Protein AF-A0A414WB17-F1 (afdb_monomer_lite)

Sequence (97 aa):
MGERYVGEIKSFNLLLHSGSLNDGLVYGNVTLKRYPNHSVRAFSDKYDFEMHNGRNPLNWGRNIETIIGNRVAGKGQAYEINIYGSAKLTPFLPWIK

Radius of gyration: 16.92 Å; chains: 1; boundin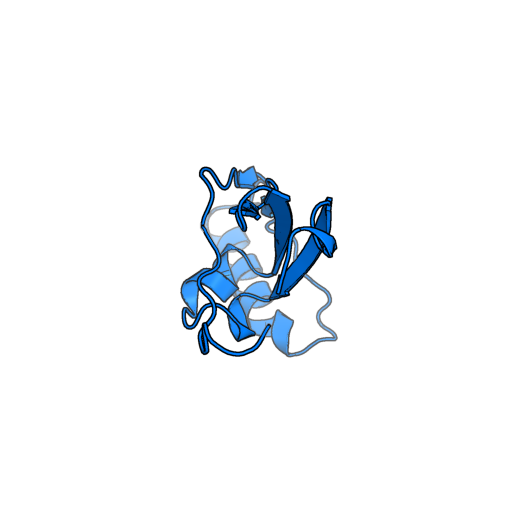g box: 38×20×48 Å

Secondary structure (DSSP, 8-state):
--GGGTT-EEEEEHHHHSS-HHHHHHT-EEEEEEETTTEEEEPPEEE--PPPPTTSGGGHHHHHHHHHHHH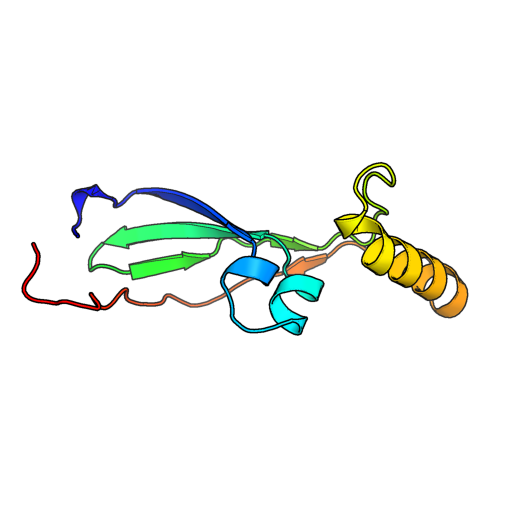HH-SPPPEEE-----EE---SSTT--

Organism: Bacteroides uniformis (NCBI:txid820)

Structure (mmCIF, N/CA/C/O backbone):
data_AF-A0A414WB17-F1
#
_entry.id   AF-A0A414WB17-F1
#
loop_
_atom_site.group_PDB
_atom_site.id
_atom_site.type_symbol
_atom_site.label_atom_id
_atom_site.label_alt_id
_atom_site.label_comp_id
_atom_site.label_asym_id
_atom_site.label_entity_id
_atom_site.label_seq_id
_atom_site.pdbx_PDB_ins_code
_atom_site.Cartn_x
_atom_site.Cartn_y
_atom_site.Cartn_z
_atom_site.occupancy
_atom_site.B_iso_or_equiv
_atom_site.auth_seq_id
_atom_site.auth_comp_id
_atom_site.auth_asym_id
_atom_site.auth_atom_id
_atom_site.pdbx_PDB_model_num
ATOM 1 N N . MET A 1 1 ? -9.786 0.301 20.790 1.00 59.47 1 MET A N 1
ATOM 2 C CA . MET A 1 1 ? -10.032 0.275 19.322 1.00 59.47 1 MET A CA 1
ATOM 3 C C . MET A 1 1 ? -11.491 0.632 19.055 1.00 59.47 1 MET A C 1
ATOM 5 O O . MET A 1 1 ? -12.319 0.304 19.886 1.00 59.47 1 MET A O 1
ATOM 9 N N . GLY A 1 2 ? -11.854 1.320 17.963 1.00 68.31 2 GLY A N 1
ATOM 10 C CA . GLY A 1 2 ? -13.275 1.660 17.773 1.00 68.31 2 GLY A CA 1
ATOM 11 C C . GLY A 1 2 ? -13.626 2.504 16.553 1.00 68.31 2 GLY A C 1
ATOM 12 O O . GLY A 1 2 ? -12.737 2.970 15.838 1.00 68.31 2 GLY A O 1
ATOM 13 N N . GLU A 1 3 ? -14.935 2.713 16.372 1.00 79.19 3 GLU A N 1
ATOM 14 C CA . GLU A 1 3 ? -15.557 3.603 15.373 1.00 79.19 3 GLU A CA 1
ATOM 15 C C . GLU A 1 3 ? -15.032 5.047 15.449 1.00 79.19 3 GLU A C 1
ATOM 17 O O . GLU A 1 3 ? -15.077 5.774 14.466 1.00 79.19 3 GLU A O 1
ATOM 22 N N . ARG A 1 4 ? -14.432 5.449 16.581 1.00 85.25 4 ARG A N 1
ATOM 23 C CA . ARG A 1 4 ? -13.785 6.763 16.754 1.00 85.25 4 ARG A CA 1
ATOM 24 C C . ARG A 1 4 ? -12.696 7.082 15.726 1.00 85.25 4 ARG A C 1
ATOM 26 O O . ARG A 1 4 ? -12.329 8.236 15.574 1.00 85.25 4 ARG A O 1
ATOM 33 N N . TYR A 1 5 ? -12.144 6.054 15.088 1.00 85.38 5 TYR A N 1
ATOM 34 C CA . TYR A 1 5 ? -11.099 6.192 14.080 1.00 85.38 5 TYR A CA 1
ATOM 35 C C . TYR A 1 5 ? -11.649 6.174 12.653 1.00 85.38 5 TYR A C 1
ATOM 37 O O . TYR A 1 5 ? -10.873 6.258 11.709 1.00 85.38 5 TYR A O 1
ATOM 45 N N . VAL A 1 6 ? -12.960 6.001 12.460 1.00 91.50 6 VAL A N 1
ATOM 46 C CA . VAL A 1 6 ? -13.572 6.017 11.126 1.00 91.50 6 VAL A CA 1
ATOM 47 C C . VAL A 1 6 ? -13.279 7.347 10.446 1.00 91.50 6 VAL A C 1
ATOM 49 O O . VAL A 1 6 ? -13.413 8.409 11.043 1.00 91.50 6 VAL A O 1
ATOM 52 N N . GLY A 1 7 ? -12.854 7.274 9.187 1.00 91.56 7 GLY A N 1
ATOM 53 C CA . GLY A 1 7 ? -12.407 8.432 8.424 1.00 91.56 7 GLY A CA 1
ATOM 54 C C . GLY A 1 7 ? -10.913 8.727 8.547 1.00 91.56 7 GLY A C 1
ATOM 55 O O . GLY A 1 7 ? -10.404 9.435 7.683 1.00 91.56 7 GLY A O 1
ATOM 56 N N . GLU A 1 8 ? -10.196 8.155 9.525 1.00 93.06 8 GLU A N 1
ATOM 57 C CA . GLU A 1 8 ? -8.739 8.304 9.590 1.00 93.06 8 GLU A CA 1
ATOM 58 C C . GLU A 1 8 ? -8.074 7.734 8.337 1.00 93.06 8 GLU A C 1
ATOM 60 O O . GLU A 1 8 ? -8.412 6.642 7.866 1.00 93.06 8 GLU A O 1
ATOM 65 N N . ILE A 1 9 ? -7.093 8.482 7.839 1.00 93.44 9 ILE A N 1
ATOM 66 C CA . ILE A 1 9 ? -6.252 8.130 6.703 1.00 93.44 9 ILE A CA 1
ATOM 67 C C . ILE A 1 9 ? -4.815 8.052 7.207 1.00 93.44 9 ILE A C 1
ATOM 69 O O . ILE A 1 9 ? -4.328 8.994 7.832 1.00 93.44 9 ILE A O 1
ATOM 73 N N . LYS A 1 10 ? -4.144 6.926 6.959 1.00 90.31 10 LYS A N 1
ATOM 74 C CA . LYS A 1 10 ? -2.751 6.711 7.366 1.00 90.31 10 LYS A CA 1
ATOM 75 C C . LYS A 1 10 ? -1.968 6.036 6.257 1.00 90.31 10 LYS A C 1
ATOM 77 O O . LYS A 1 10 ? -2.476 5.118 5.616 1.00 90.31 10 LYS A O 1
ATOM 82 N N . SER A 1 11 ? -0.730 6.475 6.073 1.00 88.88 11 SER A N 1
ATOM 83 C CA . SER A 1 11 ? 0.211 5.866 5.139 1.00 88.88 11 SER A CA 1
ATOM 84 C C . SER A 1 11 ? 1.163 4.939 5.886 1.00 88.88 11 SER A C 1
ATOM 86 O O . SER A 1 11 ? 1.680 5.292 6.945 1.00 88.88 11 SER A O 1
ATOM 88 N N . PHE A 1 12 ? 1.380 3.751 5.333 1.00 85.19 12 PHE A N 1
ATOM 89 C CA . PHE A 1 12 ? 2.217 2.707 5.909 1.00 85.19 12 PHE A CA 1
ATOM 90 C C . PHE A 1 12 ? 3.273 2.290 4.902 1.00 85.19 12 PHE A C 1
ATOM 92 O O . PHE A 1 12 ? 2.949 1.916 3.776 1.00 85.19 12 PHE A O 1
ATOM 99 N N . ASN A 1 13 ? 4.530 2.304 5.334 1.00 83.38 13 ASN A N 1
ATOM 100 C CA . ASN A 1 13 ? 5.624 1.770 4.544 1.00 83.38 13 ASN A CA 1
ATOM 101 C C . ASN A 1 13 ? 5.610 0.239 4.611 1.00 83.38 13 ASN A C 1
ATOM 103 O O . ASN A 1 13 ? 5.868 -0.332 5.673 1.00 83.38 13 ASN A O 1
ATOM 107 N N . LEU A 1 14 ? 5.318 -0.426 3.495 1.00 85.38 14 LEU A N 1
ATOM 108 C CA . LEU A 1 14 ? 5.215 -1.879 3.442 1.00 85.38 14 LEU A CA 1
ATOM 109 C C . LEU A 1 14 ? 6.561 -2.582 3.608 1.00 85.38 14 LEU A C 1
ATOM 111 O O . LEU A 1 14 ? 6.566 -3.699 4.113 1.00 85.38 14 LEU A O 1
ATOM 115 N N . LEU A 1 15 ? 7.692 -1.935 3.312 1.00 79.38 15 LEU A N 1
ATOM 116 C CA . LEU A 1 15 ? 9.012 -2.508 3.599 1.00 79.38 15 LEU A CA 1
ATOM 117 C C . LEU A 1 15 ? 9.196 -2.767 5.103 1.00 79.38 15 LEU A C 1
ATOM 119 O O . LEU A 1 15 ? 9.858 -3.723 5.491 1.00 79.38 15 LEU A O 1
ATOM 123 N N . LEU A 1 16 ? 8.581 -1.931 5.946 1.00 82.94 16 LEU A N 1
ATOM 124 C CA . LEU A 1 16 ? 8.666 -2.029 7.405 1.00 82.94 16 LEU A CA 1
ATOM 125 C C . LEU A 1 16 ? 7.475 -2.762 8.042 1.00 82.94 16 LEU A C 1
ATOM 127 O O . LEU A 1 16 ? 7.605 -3.260 9.156 1.00 82.94 16 LEU A O 1
ATOM 131 N N . HIS A 1 17 ? 6.318 -2.810 7.369 1.00 83.69 17 HIS A N 1
ATOM 132 C CA . HIS A 1 17 ? 5.053 -3.238 7.988 1.00 83.69 17 HIS A CA 1
ATOM 133 C C . HIS A 1 17 ? 4.364 -4.443 7.325 1.00 83.69 17 HIS A C 1
ATOM 135 O O . HIS A 1 17 ? 3.412 -4.955 7.907 1.00 83.69 17 HIS A O 1
ATOM 141 N N . SER A 1 18 ? 4.791 -4.908 6.141 1.00 83.31 18 SER A N 1
ATOM 142 C CA . SER A 1 18 ? 4.126 -6.034 5.447 1.00 83.31 18 SER A CA 1
ATOM 143 C C . SER A 1 18 ? 4.699 -7.415 5.786 1.00 83.31 18 SER A C 1
ATOM 145 O O . SER A 1 18 ? 4.023 -8.421 5.597 1.00 83.31 18 SER A O 1
ATOM 147 N N . GLY A 1 19 ? 5.955 -7.485 6.242 1.00 82.56 19 GLY A N 1
ATOM 148 C CA . GLY A 1 19 ? 6.697 -8.749 6.330 1.00 82.56 19 GLY A CA 1
ATOM 149 C C . GLY A 1 19 ? 7.103 -9.338 4.967 1.00 82.56 19 GLY A C 1
ATOM 150 O O . GLY A 1 19 ? 7.675 -10.423 4.930 1.00 82.56 19 GLY A O 1
ATOM 151 N N . SER A 1 20 ? 6.844 -8.630 3.860 1.00 79.56 20 SER A N 1
ATOM 152 C CA . SER A 1 20 ? 7.183 -9.014 2.487 1.00 79.56 20 SER A CA 1
ATOM 153 C C . SER A 1 20 ? 8.118 -7.974 1.868 1.00 79.56 20 SER A C 1
ATOM 155 O O . SER A 1 20 ? 7.762 -6.809 1.679 1.00 79.56 20 SER A O 1
ATOM 157 N N . LEU A 1 21 ? 9.333 -8.404 1.511 1.00 75.94 21 LEU A N 1
ATOM 158 C CA . LEU A 1 21 ? 10.279 -7.552 0.784 1.00 75.94 21 LEU A CA 1
ATOM 159 C C . LEU A 1 21 ? 9.681 -7.104 -0.561 1.00 75.94 21 LEU A C 1
ATOM 161 O O . LEU A 1 21 ? 9.802 -5.938 -0.927 1.00 75.94 21 LEU A O 1
ATOM 165 N N . ASN A 1 22 ? 8.979 -8.006 -1.254 1.00 77.94 22 ASN A N 1
ATOM 166 C CA . ASN A 1 22 ? 8.341 -7.714 -2.537 1.00 77.94 22 ASN A CA 1
ATOM 167 C C . ASN A 1 22 ? 7.255 -6.640 -2.405 1.00 77.94 22 ASN A C 1
ATOM 169 O O . ASN A 1 22 ? 7.169 -5.760 -3.255 1.00 77.94 22 ASN A O 1
ATOM 173 N N . ASP A 1 23 ? 6.472 -6.654 -1.326 1.00 78.44 23 ASP A N 1
ATOM 174 C CA . ASP A 1 23 ? 5.417 -5.658 -1.112 1.00 78.44 23 ASP A CA 1
ATOM 175 C C . ASP A 1 23 ? 6.024 -4.271 -0.877 1.00 78.44 23 ASP A C 1
ATOM 177 O O . ASP A 1 23 ? 5.524 -3.269 -1.390 1.00 78.44 23 ASP A O 1
ATOM 181 N N . GLY A 1 24 ? 7.139 -4.216 -0.140 1.00 77.19 24 GLY A N 1
ATOM 182 C CA . GLY A 1 24 ? 7.912 -2.993 0.053 1.00 77.19 24 GLY A CA 1
ATOM 183 C C . GLY A 1 24 ? 8.531 -2.461 -1.240 1.00 77.19 24 GLY A C 1
ATOM 184 O O . GLY A 1 24 ? 8.538 -1.251 -1.457 1.00 77.19 24 GLY A O 1
ATOM 185 N N . LEU A 1 25 ? 9.020 -3.342 -2.115 1.00 75.44 25 LEU A N 1
ATOM 186 C CA . LEU A 1 25 ? 9.629 -2.948 -3.388 1.00 75.44 25 LEU A CA 1
ATOM 187 C C . LEU A 1 25 ? 8.593 -2.547 -4.444 1.00 75.44 25 LEU A C 1
ATOM 189 O O . LEU A 1 25 ? 8.846 -1.614 -5.200 1.00 75.44 25 LEU A O 1
ATOM 193 N N . VAL A 1 26 ? 7.426 -3.193 -4.490 1.00 74.94 26 VAL A N 1
ATOM 194 C CA . VAL A 1 26 ? 6.386 -2.901 -5.489 1.00 74.94 26 VAL A CA 1
ATOM 195 C C . VAL A 1 26 ? 5.486 -1.761 -5.027 1.00 74.94 26 VAL A C 1
ATOM 197 O O . VAL A 1 26 ? 5.372 -0.756 -5.717 1.00 74.94 26 VAL A O 1
ATOM 200 N N . TYR A 1 27 ? 4.873 -1.862 -3.852 1.00 76.81 27 TYR A N 1
ATOM 201 C CA . TYR A 1 27 ? 3.884 -0.872 -3.420 1.00 76.81 27 TYR A CA 1
ATOM 202 C C . TYR A 1 27 ? 4.492 0.248 -2.574 1.00 76.81 27 TYR A C 1
ATOM 204 O O . TYR A 1 27 ? 3.901 1.313 -2.454 1.00 76.81 27 TYR A O 1
ATOM 212 N N . GLY A 1 28 ? 5.671 0.046 -1.975 1.00 80.00 28 GLY A N 1
ATOM 213 C CA . GLY A 1 28 ? 6.330 1.084 -1.182 1.00 80.00 28 GLY A CA 1
ATOM 214 C C . GLY A 1 28 ? 5.476 1.533 0.004 1.00 80.00 28 GLY A C 1
ATOM 215 O O . GLY A 1 28 ? 5.410 0.844 1.021 1.00 80.00 28 GLY A O 1
ATOM 216 N N . ASN A 1 29 ? 4.845 2.704 -0.107 1.00 84.06 29 ASN A N 1
ATOM 217 C CA . ASN A 1 29 ? 3.923 3.214 0.905 1.00 84.06 29 ASN A CA 1
ATOM 218 C C . ASN A 1 29 ? 2.477 3.077 0.429 1.00 84.06 29 ASN A C 1
ATOM 220 O O . ASN A 1 29 ? 2.092 3.724 -0.534 1.00 84.06 29 ASN A O 1
ATOM 224 N N . VAL A 1 30 ? 1.643 2.361 1.181 1.00 87.56 30 VAL A N 1
ATOM 225 C CA . VAL A 1 30 ? 0.198 2.325 0.919 1.00 87.56 30 VAL A CA 1
ATOM 226 C C . VAL A 1 30 ? -0.540 3.246 1.869 1.00 87.56 30 VAL A C 1
ATOM 228 O O . VAL A 1 30 ? -0.228 3.322 3.058 1.00 87.56 30 VAL A O 1
ATOM 231 N N . THR A 1 31 ? -1.560 3.926 1.361 1.00 90.31 31 THR A N 1
ATOM 232 C CA . THR A 1 31 ? -2.443 4.746 2.189 1.00 90.31 31 THR A CA 1
ATOM 233 C C . THR A 1 31 ? -3.741 3.994 2.441 1.00 90.31 31 THR A C 1
ATOM 235 O O . THR A 1 31 ? -4.408 3.554 1.507 1.00 90.31 31 THR A O 1
ATOM 238 N N . LEU A 1 32 ? -4.105 3.833 3.711 1.00 92.19 32 LEU A N 1
ATOM 239 C CA . LEU A 1 32 ? -5.305 3.130 4.151 1.00 92.19 32 LEU A CA 1
ATOM 240 C C . LEU A 1 32 ? -6.281 4.112 4.795 1.00 92.19 32 LEU A C 1
ATOM 242 O O . LEU A 1 32 ? -5.878 4.974 5.577 1.00 92.19 32 LEU A O 1
ATOM 246 N N . LYS A 1 33 ? -7.573 3.935 4.514 1.00 93.44 33 LYS A N 1
ATOM 247 C CA . LYS A 1 33 ? -8.666 4.627 5.199 1.00 93.44 33 LYS A CA 1
ATOM 248 C C . LYS A 1 33 ? -9.433 3.672 6.098 1.00 93.44 33 LYS A C 1
ATOM 250 O O . LYS A 1 33 ? -9.715 2.528 5.730 1.00 93.44 33 LYS A O 1
ATOM 255 N N . ARG A 1 34 ? -9.804 4.171 7.272 1.00 92.19 34 ARG A N 1
ATOM 256 C CA . ARG A 1 34 ? -10.648 3.476 8.241 1.00 92.19 34 ARG A CA 1
ATOM 257 C C . ARG A 1 34 ? -12.132 3.670 7.930 1.00 92.19 34 ARG A C 1
ATOM 259 O O . ARG A 1 34 ? -12.585 4.792 7.706 1.00 92.19 34 ARG A O 1
ATOM 266 N N . TYR A 1 35 ? -12.886 2.578 7.984 1.00 91.19 35 TYR A N 1
ATOM 267 C CA . TYR A 1 35 ? -14.323 2.513 7.722 1.00 91.19 35 TYR A CA 1
ATOM 268 C C . TYR A 1 35 ? -15.070 1.853 8.896 1.00 91.19 35 TYR A C 1
ATOM 270 O O . TYR A 1 35 ? -14.427 1.219 9.746 1.00 91.19 35 TYR A O 1
ATOM 278 N N . PRO A 1 36 ? -16.410 2.000 8.965 1.00 92.31 36 PRO A N 1
ATOM 279 C CA . PRO A 1 36 ? -17.220 1.374 10.008 1.00 92.31 36 PRO A CA 1
ATOM 280 C C . PRO A 1 36 ? -17.048 -0.147 10.089 1.00 92.31 36 PRO A C 1
ATOM 282 O O . PRO A 1 36 ? -16.559 -0.793 9.155 1.00 92.31 36 PRO A O 1
ATOM 285 N N . ASN A 1 37 ? -17.468 -0.739 11.207 1.00 88.38 37 ASN A N 1
ATOM 286 C CA . ASN A 1 37 ? -17.362 -2.177 11.481 1.00 88.38 37 ASN A CA 1
ATOM 287 C C . ASN A 1 37 ? -15.911 -2.684 11.417 1.00 88.38 37 ASN A C 1
ATOM 289 O O . ASN A 1 37 ? -15.608 -3.756 10.885 1.00 88.38 37 ASN A O 1
ATOM 293 N N . HIS A 1 38 ? -14.996 -1.852 11.914 1.00 87.31 38 HIS A N 1
ATOM 294 C CA . HIS A 1 38 ? -13.559 -2.114 11.953 1.00 87.31 38 HIS A CA 1
ATOM 295 C C . HIS A 1 38 ? -12.918 -2.458 10.603 1.00 87.31 38 HIS A C 1
ATOM 297 O O . HIS A 1 38 ? -11.849 -3.078 10.576 1.00 87.31 38 HIS A O 1
ATOM 303 N N . SER A 1 39 ? -13.522 -2.032 9.498 1.00 90.88 39 SER A N 1
ATOM 304 C CA . SER A 1 39 ? -12.982 -2.276 8.167 1.00 90.88 39 SER A CA 1
ATOM 305 C C . SER A 1 39 ? -11.921 -1.238 7.785 1.00 90.88 39 SER A C 1
ATOM 307 O O . SER A 1 39 ? -11.916 -0.099 8.259 1.00 90.88 39 SER A O 1
ATOM 309 N N . VAL A 1 40 ? -10.964 -1.646 6.961 1.00 91.81 40 VAL A N 1
ATOM 310 C CA . VAL A 1 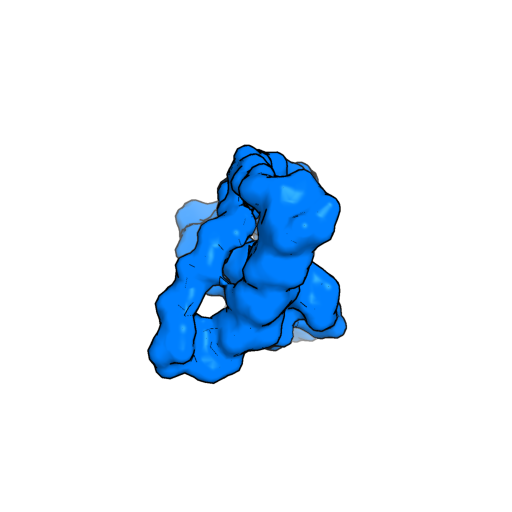40 ? -9.967 -0.780 6.328 1.00 91.81 40 VAL A CA 1
ATOM 311 C C . VAL A 1 40 ? -9.913 -1.088 4.845 1.00 91.81 40 VAL A C 1
ATOM 313 O O . VAL A 1 40 ? -10.083 -2.237 4.431 1.00 91.81 40 VAL A O 1
ATOM 316 N N . ARG A 1 41 ? -9.669 -0.056 4.046 1.00 93.12 41 ARG A N 1
ATOM 317 C CA . ARG A 1 41 ? -9.465 -0.187 2.607 1.00 93.12 41 ARG A CA 1
ATOM 318 C C . ARG A 1 41 ? -8.335 0.730 2.170 1.00 93.12 41 ARG A C 1
ATOM 320 O O . ARG A 1 41 ? -8.225 1.853 2.665 1.00 93.12 41 ARG A O 1
ATOM 327 N N . ALA A 1 42 ? -7.507 0.231 1.264 1.00 90.44 42 ALA A N 1
ATOM 328 C CA . ALA A 1 42 ? -6.451 1.008 0.643 1.00 90.44 42 ALA A CA 1
ATOM 329 C C . ALA A 1 42 ? -7.018 1.958 -0.417 1.00 90.44 42 ALA A C 1
ATOM 331 O O . ALA A 1 42 ? -8.016 1.650 -1.074 1.00 90.44 42 ALA A O 1
ATOM 332 N N . PHE A 1 43 ? -6.386 3.117 -0.569 1.00 87.56 43 PHE A N 1
ATOM 333 C CA . PHE A 1 43 ? -6.568 3.937 -1.760 1.00 87.56 43 PHE A CA 1
ATOM 334 C C . PHE A 1 43 ? -5.872 3.279 -2.955 1.00 87.56 43 PHE A C 1
ATOM 336 O O . PHE A 1 43 ? -4.974 2.453 -2.778 1.00 87.56 43 PHE A O 1
ATOM 343 N N . SER A 1 44 ? -6.295 3.647 -4.164 1.00 82.31 44 SER A N 1
ATOM 344 C CA . SER A 1 44 ? -5.481 3.411 -5.352 1.00 82.31 44 SER A CA 1
ATOM 345 C C . SER A 1 44 ? -4.151 4.135 -5.182 1.00 82.31 44 SER A C 1
ATOM 347 O O . SER A 1 44 ? -4.115 5.261 -4.678 1.00 82.31 44 SER A O 1
ATOM 349 N N . ASP A 1 45 ? -3.076 3.484 -5.595 1.00 76.75 45 ASP A N 1
ATOM 350 C CA . ASP A 1 45 ? -1.747 4.073 -5.593 1.00 76.75 45 ASP A CA 1
ATOM 351 C C . ASP A 1 45 ? -1.272 4.286 -7.028 1.00 76.75 45 ASP A C 1
ATOM 353 O O . ASP A 1 45 ? -1.722 3.606 -7.951 1.00 76.75 45 ASP A O 1
ATOM 357 N N . LYS A 1 46 ? -0.372 5.243 -7.232 1.00 78.44 46 LYS A N 1
ATOM 358 C CA . LYS A 1 46 ? 0.260 5.458 -8.530 1.00 78.44 46 LYS A CA 1
ATOM 359 C C . LYS A 1 46 ? 1.682 4.937 -8.448 1.00 78.44 46 LYS A C 1
ATOM 361 O O . LYS A 1 46 ? 2.529 5.537 -7.792 1.00 78.44 46 LYS A O 1
ATOM 366 N N . TYR A 1 47 ? 1.955 3.857 -9.171 1.00 71.94 47 TYR A N 1
ATOM 367 C CA . TYR A 1 47 ? 3.322 3.408 -9.338 1.00 71.94 47 TYR A CA 1
ATOM 368 C C . TYR A 1 47 ? 4.001 4.257 -10.405 1.00 71.94 47 TYR A C 1
ATOM 370 O O . TYR A 1 47 ? 3.570 4.288 -11.561 1.00 71.94 47 TYR A O 1
ATOM 378 N N . ASP A 1 48 ? 5.072 4.935 -10.008 1.00 72.81 48 ASP A N 1
ATOM 379 C CA . ASP A 1 48 ? 5.950 5.657 -10.914 1.00 72.81 48 ASP A CA 1
ATOM 380 C C . ASP A 1 48 ? 7.324 4.979 -10.975 1.00 72.81 48 ASP A C 1
ATOM 382 O O . ASP A 1 48 ? 7.868 4.525 -9.963 1.00 72.81 48 ASP A O 1
ATOM 386 N N . PHE A 1 49 ? 7.871 4.905 -12.186 1.00 67.75 49 PHE A N 1
ATOM 387 C CA . PHE A 1 49 ? 9.216 4.407 -12.461 1.00 67.75 49 PHE A CA 1
ATOM 388 C C . PHE A 1 49 ? 10.267 5.521 -12.367 1.00 67.75 49 PHE A C 1
ATOM 390 O O . PHE A 1 49 ? 11.411 5.316 -12.760 1.00 67.75 49 PHE A O 1
ATOM 397 N N . GLU A 1 50 ? 9.913 6.709 -11.882 1.00 69.38 50 GLU A N 1
ATOM 398 C CA . GLU A 1 50 ? 10.868 7.791 -11.665 1.00 69.38 50 GLU A CA 1
ATOM 399 C C . GLU A 1 50 ? 11.937 7.446 -10.611 1.00 69.38 50 GLU A C 1
ATOM 401 O O . GLU A 1 50 ? 11.688 6.791 -9.597 1.00 69.38 50 GLU A O 1
ATOM 406 N N . MET A 1 51 ? 13.169 7.905 -10.855 1.00 63.03 51 MET A N 1
ATOM 407 C CA . MET A 1 51 ? 14.254 7.802 -9.880 1.00 63.03 51 MET A CA 1
ATOM 408 C C . MET A 1 51 ? 13.984 8.743 -8.703 1.00 63.03 51 MET A C 1
ATOM 410 O O . MET A 1 51 ? 13.827 9.951 -8.878 1.00 63.03 51 MET A O 1
ATOM 414 N N . HIS A 1 52 ? 14.005 8.206 -7.487 1.00 68.50 52 HIS A N 1
ATOM 415 C CA . HIS A 1 52 ? 13.840 8.993 -6.269 1.00 68.50 52 HIS A CA 1
ATOM 416 C C . HIS A 1 52 ? 15.159 9.652 -5.841 1.00 68.50 52 HIS A C 1
ATOM 418 O O . HIS A 1 52 ? 16.242 9.300 -6.310 1.00 68.50 52 HIS A O 1
ATOM 424 N N . ASN A 1 53 ? 15.095 10.615 -4.915 1.00 69.75 53 ASN A N 1
ATOM 425 C CA . ASN A 1 53 ? 16.266 11.369 -4.462 1.00 69.75 53 ASN A CA 1
ATOM 426 C C . ASN A 1 53 ? 17.415 10.443 -4.011 1.00 69.75 53 ASN A C 1
ATOM 428 O O . ASN A 1 53 ? 17.289 9.717 -3.020 1.00 69.75 53 ASN A O 1
ATOM 432 N N . GLY A 1 54 ? 18.546 10.526 -4.718 1.00 58.09 54 GLY A N 1
ATOM 433 C CA . GLY A 1 54 ? 19.755 9.739 -4.470 1.00 58.09 54 GLY A CA 1
ATOM 434 C C . GLY A 1 54 ? 20.529 10.126 -3.208 1.00 58.09 54 GLY A C 1
ATOM 435 O O . GLY A 1 54 ? 21.522 9.483 -2.894 1.00 58.09 54 GLY A O 1
ATOM 436 N N . ARG A 1 55 ? 20.101 11.146 -2.452 1.00 70.19 55 ARG A N 1
ATOM 437 C CA . ARG A 1 55 ? 20.685 11.465 -1.135 1.00 70.19 55 ARG A CA 1
ATOM 438 C C . ARG A 1 55 ? 20.197 10.544 -0.015 1.00 70.19 55 ARG A C 1
ATOM 440 O O . ARG A 1 55 ? 20.811 10.528 1.046 1.00 70.19 55 ARG A O 1
ATOM 447 N N . ASN A 1 56 ? 19.114 9.793 -0.231 1.00 69.44 56 ASN A N 1
ATOM 448 C CA . ASN A 1 56 ? 18.648 8.785 0.717 1.00 69.44 56 ASN A CA 1
ATOM 449 C C . ASN A 1 56 ? 19.183 7.399 0.303 1.00 69.44 56 ASN A C 1
ATOM 451 O O . ASN A 1 56 ? 18.782 6.906 -0.755 1.00 69.44 56 ASN A O 1
ATOM 455 N N . PRO A 1 57 ? 20.039 6.751 1.115 1.00 70.44 57 PRO A N 1
ATOM 456 C CA . PRO A 1 57 ? 20.625 5.454 0.779 1.00 70.44 57 PRO A CA 1
ATOM 457 C C . PRO A 1 57 ? 19.591 4.330 0.621 1.00 70.44 57 PRO A C 1
ATOM 459 O O . PRO A 1 57 ? 19.828 3.388 -0.129 1.00 70.44 57 PRO A O 1
ATOM 462 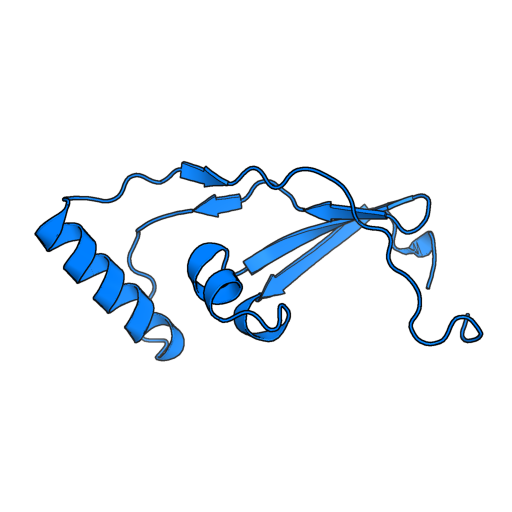N N . LEU A 1 58 ? 18.406 4.450 1.233 1.00 70.69 58 LEU A N 1
ATOM 463 C CA . LEU A 1 58 ? 17.313 3.484 1.055 1.00 70.69 58 LEU A CA 1
ATOM 464 C C . LEU A 1 58 ? 16.741 3.482 -0.374 1.00 70.69 58 LEU A C 1
ATOM 466 O O . LEU A 1 58 ? 16.142 2.497 -0.793 1.00 70.69 58 LEU A O 1
ATOM 470 N N . ASN A 1 59 ? 16.948 4.558 -1.140 1.00 67.38 59 ASN A N 1
ATOM 471 C CA . ASN A 1 59 ? 16.472 4.669 -2.520 1.00 67.38 59 ASN A CA 1
ATOM 472 C C . ASN A 1 59 ? 17.476 4.120 -3.546 1.00 67.38 59 ASN A C 1
ATOM 474 O O . ASN A 1 59 ? 17.142 4.017 -4.725 1.00 67.38 59 ASN A O 1
ATOM 478 N N . TRP A 1 60 ? 18.711 3.797 -3.141 1.00 70.62 60 TRP A N 1
ATOM 479 C CA . TRP A 1 60 ? 19.783 3.455 -4.081 1.00 70.62 60 TRP A CA 1
ATOM 480 C C . TRP A 1 60 ? 19.500 2.174 -4.863 1.00 70.62 60 TRP A C 1
ATOM 482 O O . TRP A 1 60 ? 19.651 2.183 -6.081 1.00 70.62 60 TRP A O 1
ATOM 492 N N . GLY A 1 61 ? 19.035 1.112 -4.197 1.00 71.31 61 GLY A N 1
ATOM 493 C CA . GLY A 1 61 ? 18.690 -0.151 -4.862 1.00 71.31 61 GLY A CA 1
ATOM 494 C C . GLY A 1 61 ? 17.621 0.042 -5.939 1.00 71.31 61 GLY A C 1
ATOM 495 O O . GLY A 1 61 ? 17.862 -0.242 -7.109 1.00 71.31 61 GLY A O 1
ATOM 496 N N . ARG A 1 62 ? 16.492 0.658 -5.565 1.00 69.50 62 ARG A N 1
ATOM 497 C CA . ARG A 1 62 ? 15.381 0.952 -6.485 1.00 69.50 62 ARG A CA 1
ATOM 498 C C . ARG A 1 62 ? 15.808 1.856 -7.646 1.00 69.50 62 ARG A C 1
ATOM 500 O O . ARG A 1 62 ? 15.422 1.619 -8.782 1.00 69.50 62 ARG A O 1
ATOM 507 N N . ASN A 1 63 ? 16.650 2.861 -7.398 1.00 73.62 63 ASN A N 1
ATOM 508 C CA . ASN A 1 63 ? 17.168 3.722 -8.464 1.00 73.62 63 ASN A CA 1
ATOM 509 C C . ASN A 1 63 ? 18.058 2.959 -9.456 1.00 73.62 63 ASN A C 1
ATOM 511 O O . ASN A 1 63 ? 17.981 3.214 -10.656 1.00 73.62 63 ASN A O 1
ATOM 515 N N . ILE A 1 64 ? 18.896 2.035 -8.973 1.00 75.38 64 ILE A N 1
ATOM 516 C CA . ILE A 1 64 ? 19.730 1.183 -9.833 1.00 75.38 64 ILE A CA 1
ATOM 517 C C . ILE A 1 64 ? 18.842 0.277 -10.693 1.00 75.38 64 ILE A C 1
ATOM 519 O O . ILE A 1 64 ? 19.054 0.189 -11.902 1.00 75.38 64 ILE A O 1
ATOM 523 N N . GLU A 1 65 ? 17.815 -0.334 -10.101 1.00 73.94 65 GLU A N 1
ATOM 524 C CA . GLU A 1 65 ? 16.830 -1.150 -10.819 1.00 73.94 65 GLU A CA 1
ATOM 525 C C . GLU A 1 65 ? 16.099 -0.341 -11.898 1.00 73.94 65 GLU A C 1
ATOM 527 O O . GLU A 1 65 ? 16.005 -0.788 -13.041 1.00 73.94 65 GLU A O 1
ATOM 532 N N . THR A 1 66 ? 15.671 0.885 -11.584 1.00 74.06 66 THR A N 1
ATOM 533 C CA . THR A 1 66 ? 15.065 1.810 -12.552 1.00 74.06 66 THR A CA 1
ATOM 534 C C . THR A 1 66 ? 16.005 2.128 -13.719 1.00 74.06 66 THR A C 1
ATOM 536 O O . THR A 1 66 ? 15.575 2.131 -14.874 1.00 74.06 66 THR A O 1
ATOM 539 N N . ILE A 1 67 ? 17.293 2.377 -13.454 1.00 77.12 67 ILE A N 1
ATOM 540 C CA . ILE A 1 67 ? 18.290 2.658 -14.501 1.00 77.12 67 ILE A CA 1
ATOM 541 C C . ILE A 1 67 ? 18.475 1.443 -15.420 1.00 77.12 67 ILE A C 1
ATOM 543 O O . ILE A 1 67 ? 18.487 1.593 -16.644 1.00 77.12 67 ILE A O 1
ATOM 547 N N . ILE A 1 68 ? 18.608 0.242 -14.848 1.00 76.69 68 ILE A N 1
ATOM 548 C CA . ILE A 1 68 ? 18.760 -1.002 -15.616 1.00 76.69 68 ILE A CA 1
ATOM 549 C C . ILE A 1 68 ? 17.497 -1.272 -16.439 1.00 76.69 68 ILE A C 1
ATOM 551 O O . ILE A 1 68 ? 17.599 -1.541 -17.636 1.00 76.69 68 ILE A O 1
ATOM 555 N N . GLY A 1 69 ? 16.317 -1.139 -15.829 1.00 72.44 69 GLY A N 1
ATOM 556 C CA . GLY A 1 69 ? 15.030 -1.302 -16.500 1.00 72.4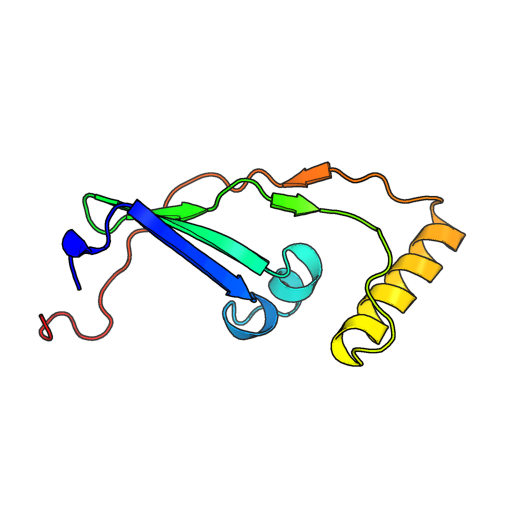4 69 GLY A CA 1
ATOM 557 C C . GLY A 1 69 ? 14.882 -0.357 -17.688 1.00 72.44 69 GLY A C 1
ATOM 558 O O . GLY A 1 69 ? 14.555 -0.805 -18.784 1.00 72.44 69 GLY A O 1
ATOM 559 N N . ASN A 1 70 ? 15.244 0.918 -17.517 1.00 78.75 70 ASN A N 1
ATOM 560 C CA . ASN A 1 70 ? 15.235 1.891 -18.608 1.00 78.75 70 ASN A CA 1
ATOM 561 C C . ASN A 1 70 ? 16.189 1.499 -19.749 1.00 78.75 70 ASN A C 1
ATOM 563 O O . ASN A 1 70 ? 15.859 1.633 -20.924 1.00 78.75 70 ASN A O 1
ATOM 567 N N . ARG A 1 71 ? 17.367 0.960 -19.418 1.00 79.88 71 ARG A N 1
ATOM 568 C CA . ARG A 1 71 ? 18.349 0.535 -20.422 1.00 79.88 71 ARG A CA 1
ATOM 569 C C . ARG A 1 71 ? 17.917 -0.707 -21.210 1.00 79.88 71 ARG A C 1
ATOM 571 O O . ARG A 1 71 ? 18.273 -0.812 -22.379 1.00 79.88 71 ARG A O 1
ATOM 578 N N . VAL A 1 72 ? 17.204 -1.644 -20.583 1.00 81.00 72 VAL A N 1
ATOM 579 C CA . VAL A 1 72 ? 16.813 -2.929 -21.194 1.00 81.00 72 VAL A CA 1
ATOM 580 C C . VAL A 1 72 ? 15.450 -2.855 -21.884 1.00 81.00 72 VAL A C 1
ATOM 582 O O . VAL A 1 72 ? 15.298 -3.382 -22.982 1.00 81.00 72 VAL A O 1
ATOM 585 N N . ALA A 1 73 ? 14.467 -2.212 -21.252 1.00 79.00 73 ALA A N 1
ATOM 586 C CA . ALA A 1 73 ? 13.069 -2.197 -21.686 1.00 79.00 73 ALA A CA 1
ATOM 587 C C . ALA A 1 73 ? 12.571 -0.806 -22.124 1.00 79.00 73 ALA A C 1
ATOM 589 O O . ALA A 1 73 ? 11.439 -0.678 -22.586 1.00 79.00 73 ALA A O 1
ATOM 590 N N . GLY A 1 74 ? 13.407 0.231 -22.010 1.00 77.00 74 GLY A N 1
ATOM 591 C CA . GLY A 1 74 ? 13.023 1.613 -22.282 1.00 77.00 74 GLY A CA 1
ATOM 592 C C . GLY A 1 74 ? 12.331 2.288 -21.096 1.00 77.00 74 GLY A C 1
ATOM 593 O O . GLY A 1 74 ? 12.191 1.725 -20.010 1.00 77.00 74 GLY A O 1
ATOM 594 N N . LYS A 1 75 ? 11.911 3.540 -21.297 1.00 76.31 75 LYS A N 1
ATOM 595 C CA . LYS A 1 75 ? 11.344 4.374 -20.232 1.00 76.31 75 LYS A CA 1
ATOM 596 C C . LYS A 1 75 ? 10.083 3.725 -19.650 1.00 76.31 75 LYS A C 1
ATOM 598 O O . LYS A 1 75 ? 9.120 3.492 -20.375 1.00 76.31 75 LYS A O 1
ATOM 603 N N . GLY A 1 76 ? 10.080 3.487 -18.337 1.00 72.00 76 GLY A N 1
ATOM 604 C CA . GLY A 1 76 ? 8.907 2.979 -17.629 1.00 72.00 76 GLY A CA 1
ATOM 605 C C . GLY A 1 76 ? 7.719 3.937 -17.738 1.00 72.00 76 GLY A C 1
ATOM 606 O O . GLY A 1 76 ? 7.886 5.159 -17.720 1.00 72.00 76 GLY A O 1
ATOM 607 N N . GLN A 1 77 ? 6.517 3.379 -17.856 1.00 78.19 77 GLN A N 1
ATOM 608 C CA . GLN A 1 77 ? 5.272 4.140 -17.884 1.00 78.19 77 GLN A CA 1
ATOM 609 C C . GLN A 1 77 ? 4.578 4.011 -16.534 1.00 78.19 77 GLN A C 1
ATOM 611 O O . GLN A 1 77 ? 4.299 2.901 -16.089 1.00 78.19 77 GLN A O 1
ATOM 616 N N . ALA A 1 78 ? 4.294 5.143 -15.889 1.00 80.50 78 ALA A N 1
ATOM 617 C CA . ALA A 1 78 ? 3.536 5.137 -14.648 1.00 80.50 78 ALA A CA 1
ATOM 618 C C . ALA A 1 78 ? 2.148 4.511 -14.861 1.00 80.50 78 ALA A C 1
ATOM 620 O O . ALA A 1 78 ? 1.500 4.756 -15.883 1.00 80.50 78 ALA A O 1
ATOM 621 N N . TYR A 1 79 ? 1.689 3.731 -13.888 1.00 76.94 79 TYR A N 1
ATOM 622 C CA . TYR A 1 79 ? 0.385 3.075 -13.923 1.00 76.94 79 TYR A CA 1
ATOM 623 C C . TYR A 1 79 ? -0.289 3.130 -12.555 1.00 76.94 79 TYR A C 1
ATOM 625 O O . TYR A 1 79 ? 0.363 3.249 -11.515 1.00 76.94 79 TYR A O 1
ATOM 633 N N . GLU A 1 80 ? -1.618 3.065 -12.558 1.00 83.06 80 GLU A N 1
ATOM 634 C CA . GLU A 1 80 ? -2.396 2.994 -11.328 1.00 83.06 80 GLU A CA 1
ATOM 635 C C . GLU A 1 80 ? -2.457 1.556 -10.819 1.00 83.06 80 GLU A C 1
ATOM 637 O O . GLU A 1 80 ? -2.839 0.625 -11.532 1.00 83.06 80 GLU A O 1
ATOM 642 N N . ILE A 1 81 ? -2.117 1.391 -9.549 1.00 84.06 81 ILE A N 1
ATOM 643 C CA . ILE A 1 81 ? -2.341 0.175 -8.789 1.00 84.06 81 ILE A CA 1
ATOM 644 C C . ILE A 1 81 ? -3.655 0.348 -8.039 1.00 84.06 81 ILE A C 1
ATOM 646 O O . ILE A 1 81 ? -3.743 1.018 -7.007 1.00 84.06 81 ILE A O 1
ATOM 650 N N . ASN A 1 82 ? -4.696 -0.302 -8.545 1.00 86.12 82 ASN A N 1
ATOM 651 C CA . ASN A 1 82 ? -5.976 -0.358 -7.861 1.00 86.12 82 ASN A CA 1
ATOM 652 C C . ASN A 1 82 ? -5.970 -1.488 -6.827 1.00 86.12 82 ASN A C 1
ATOM 654 O O . ASN A 1 82 ? -6.042 -2.666 -7.172 1.00 86.12 82 ASN A O 1
ATOM 658 N N . ILE A 1 83 ? -5.904 -1.126 -5.546 1.00 86.44 83 ILE A N 1
ATOM 659 C CA . ILE A 1 83 ? -5.982 -2.088 -4.445 1.00 86.44 83 ILE A CA 1
ATOM 660 C C . ILE A 1 83 ? -7.457 -2.291 -4.079 1.00 86.44 83 ILE A C 1
ATOM 662 O O . ILE A 1 83 ? -8.120 -1.416 -3.512 1.00 86.44 83 ILE A O 1
ATOM 666 N N . TYR A 1 84 ? -7.989 -3.457 -4.440 1.00 87.12 84 TYR A N 1
ATOM 667 C CA . TYR A 1 84 ? -9.388 -3.809 -4.216 1.00 87.12 84 TYR A CA 1
ATOM 668 C C . TYR A 1 84 ? -9.610 -4.539 -2.889 1.00 87.12 84 TYR A C 1
ATOM 670 O O . TYR A 1 84 ? -8.699 -5.104 -2.288 1.00 87.12 84 TYR A O 1
ATOM 678 N N . GLY A 1 85 ? -10.871 -4.556 -2.459 1.00 90.62 85 GLY A N 1
ATOM 679 C CA . GLY A 1 85 ? -11.304 -5.244 -1.248 1.00 90.62 85 GLY A CA 1
ATOM 680 C C . GLY A 1 85 ? -11.201 -4.397 0.019 1.00 90.62 85 GLY A C 1
ATOM 681 O O . GLY A 1 85 ? -10.890 -3.205 0.003 1.00 90.62 85 GLY A O 1
ATOM 682 N N . SER A 1 86 ? -11.535 -5.031 1.137 1.00 90.69 86 SER A N 1
ATOM 683 C CA . SER A 1 86 ? -11.4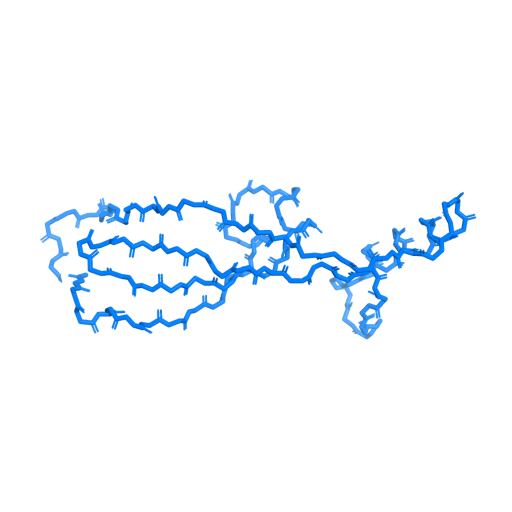58 -4.451 2.474 1.00 90.69 86 SER A CA 1
ATOM 684 C C . SER A 1 86 ? -11.073 -5.532 3.470 1.00 90.69 86 SER A C 1
ATOM 686 O O . SER A 1 86 ? -11.573 -6.652 3.370 1.00 90.69 86 SER A O 1
ATOM 688 N N . ALA A 1 87 ? -10.258 -5.185 4.458 1.00 91.31 87 ALA A N 1
ATOM 689 C CA . ALA A 1 87 ? -9.895 -6.084 5.547 1.00 91.31 87 ALA A CA 1
ATOM 690 C C . ALA A 1 87 ? -10.541 -5.619 6.854 1.00 91.31 87 ALA A C 1
ATOM 692 O O . ALA A 1 87 ? -10.700 -4.419 7.082 1.00 91.31 87 ALA A O 1
ATOM 693 N N . LYS A 1 88 ? -10.906 -6.555 7.734 1.00 90.62 88 LYS A N 1
ATOM 694 C CA . LYS A 1 88 ? -11.322 -6.224 9.102 1.00 90.62 88 LYS A CA 1
ATOM 695 C C . LYS A 1 88 ? -10.115 -6.267 10.024 1.00 90.62 88 LYS A C 1
ATOM 697 O O . LYS A 1 88 ? -9.379 -7.246 10.028 1.00 90.62 88 LYS A O 1
ATOM 702 N N . LEU A 1 89 ? -9.938 -5.223 10.830 1.00 86.06 89 LEU A N 1
ATOM 703 C CA . LEU A 1 89 ? -8.941 -5.251 11.896 1.00 86.06 89 LEU A CA 1
ATOM 704 C C . LEU A 1 89 ? -9.487 -6.070 13.061 1.00 86.06 89 LEU A C 1
ATOM 706 O O . LEU A 1 89 ? -10.455 -5.666 13.708 1.00 86.06 89 LEU A O 1
ATOM 710 N N . THR A 1 90 ? -8.842 -7.197 13.332 1.00 81.50 90 THR A N 1
ATOM 711 C CA . THR A 1 90 ? -9.064 -7.995 14.535 1.00 81.50 90 THR A CA 1
ATOM 712 C C . THR A 1 90 ? -8.112 -7.523 15.631 1.00 81.50 90 THR A C 1
ATOM 714 O O . THR A 1 90 ? -6.899 -7.489 15.403 1.00 81.50 90 THR A O 1
ATOM 717 N N . PRO A 1 91 ? -8.613 -7.143 16.818 1.00 74.06 91 PRO A N 1
ATOM 718 C CA . PRO A 1 91 ? -7.746 -6.797 17.932 1.00 74.06 91 PRO A CA 1
ATOM 719 C C . PRO A 1 91 ? -6.870 -7.993 18.315 1.00 74.06 91 PRO A C 1
ATOM 721 O O . PRO A 1 91 ? -7.384 -9.094 18.491 1.00 74.06 91 PRO A O 1
ATOM 724 N N . PHE A 1 92 ? -5.569 -7.766 18.500 1.00 72.75 92 PHE A N 1
ATOM 725 C CA . PHE A 1 92 ? -4.655 -8.808 18.988 1.00 72.75 92 PHE A CA 1
ATOM 726 C C . PHE A 1 92 ? -4.982 -9.223 20.434 1.00 72.75 92 PHE A C 1
ATOM 728 O O . PHE A 1 92 ? -4.796 -10.372 20.817 1.00 72.75 92 PHE A O 1
ATOM 735 N N . LEU A 1 93 ? -5.509 -8.282 21.225 1.00 76.81 93 LEU A N 1
ATOM 736 C CA . LEU A 1 93 ? -5.974 -8.485 22.597 1.00 76.81 93 LEU A CA 1
ATOM 737 C C . LEU A 1 93 ? -7.435 -8.010 22.682 1.00 76.81 93 LEU A C 1
ATOM 739 O O . LEU A 1 93 ? -7.679 -6.841 22.989 1.00 76.81 93 LEU A O 1
ATOM 743 N N . PRO A 1 94 ? -8.424 -8.869 22.366 1.00 66.19 94 PRO A N 1
ATOM 744 C CA . PRO A 1 94 ? -9.834 -8.475 22.241 1.00 66.19 94 PRO A CA 1
ATOM 745 C C . PRO A 1 94 ? -10.467 -7.957 23.538 1.00 66.19 94 PRO A C 1
ATOM 747 O O . PRO A 1 94 ? -11.531 -7.345 23.498 1.00 66.19 94 PRO A O 1
ATOM 750 N N . TRP A 1 95 ? -9.815 -8.166 24.682 1.00 70.62 95 TRP A N 1
ATOM 751 C CA . TRP A 1 95 ? -10.262 -7.690 25.990 1.00 70.62 95 TRP A CA 1
ATOM 752 C C . TRP A 1 95 ? -9.789 -6.271 26.343 1.00 70.62 95 TRP A C 1
ATOM 754 O O . TRP A 1 95 ? -10.286 -5.696 27.310 1.00 70.62 95 TRP A O 1
ATOM 764 N N . ILE A 1 96 ? -8.854 -5.684 25.587 1.00 61.16 96 ILE A N 1
ATOM 765 C CA . ILE A 1 96 ? -8.400 -4.306 25.814 1.00 61.16 96 ILE A CA 1
ATOM 766 C C . ILE A 1 96 ? -9.257 -3.370 24.951 1.00 61.16 96 ILE A C 1
ATOM 768 O O . ILE A 1 96 ? -9.098 -3.317 23.729 1.00 61.16 96 ILE A O 1
ATOM 772 N N . LYS A 1 97 ? -10.197 -2.667 25.598 1.00 52.31 97 LYS A N 1
ATOM 773 C CA . LYS A 1 97 ? -11.096 -1.688 24.961 1.00 52.31 97 LYS A CA 1
ATOM 774 C C . LYS A 1 97 ? -10.339 -0.478 24.412 1.00 52.31 97 LYS A C 1
ATOM 776 O O . LYS A 1 97 ? -9.517 0.104 25.145 1.00 52.31 97 LYS A O 1
#

pLDDT: mean 79.52, std 9.05, range [52.31, 93.44]

Foldseek 3Di:
DFPVQAQPKDKDQCCPPVPDVVCNLFVGIWIWGAHPPQKIFTDKDKDDLDQDDPVDVVSVVSNVVSVVCCVPPNHDDIDIDHGDDMDHDDDPDNPPD